Protein AF-A0A4P6Q7I0-F1 (afdb_monomer)

Nearest PDB structures (foldseek):
  3l2z-assembly1_A  TM=5.221E-01  e=1.110E+00  Mycobacterium tuberculosis H37Rv
  4xu2-assembly2_B  TM=5.206E-01  e=1.787E+00  Mycobacterium tuberculosis
  4xtw-assembly2_B  TM=5.205E-01  e=2.877E+00  Mycobacterium tuberculosis
  4xtz-assembly2_B  TM=5.193E-01  e=2.877E+00  Mycobacterium tuberculosis

Organism: NCBI:txid2498135

pLDDT: mean 70.8, std 18.88, range [28.11, 95.69]

Secondary structure (DSSP, 8-state):
-EEPPTT-EEEEPPPTT--S-EEEEEEEE-TTS-EEEEETTEEEEGGGSTTEEEEE-S--SS-EEEEEEE-TTEEEEETTEEEEEEEEEEEE-TT-S-EEEEEEE----S---S---------STT----EEEETTT-SSBPP-

Foldseek 3Di:
DAADDFQKWFWFQADPPGNDIDTADFGGADPVRFTWGQDPVGIDGSVVDHRGDDMDSHFPPFWDFDDKAAQVQKWKAFPQWIFRFGIWGFTDGRGDPDTDTDTHGDDDDDDDDDDDPPRPPPPPPDDTDIDMDGNVPTGRYDYD

Mean predicted aligned error: 14.24 Å

Radius of gyration: 19.21 Å; Cα contacts (8 Å, |Δi|>4): 290; chains: 1; bounding box: 36×33×52 Å

Structure (mmCIF, N/CA/C/O backbone):
data_AF-A0A4P6Q7I0-F1
#
_entry.id   AF-A0A4P6Q7I0-F1
#
loop_
_atom_site.group_PDB
_atom_site.id
_atom_site.type_symbol
_atom_site.label_atom_id
_atom_site.label_alt_id
_atom_site.label_comp_id
_atom_site.label_asym_id
_atom_site.label_entity_id
_atom_site.label_seq_id
_atom_site.pdbx_PDB_ins_code
_atom_site.Cartn_x
_atom_site.Cartn_y
_atom_site.Cartn_z
_atom_site.occupancy
_atom_site.B_iso_or_equiv
_atom_site.auth_seq_id
_atom_site.auth_comp_id
_atom_site.auth_asym_id
_atom_site.auth_atom_id
_atom_site.pdbx_PDB_model_num
ATOM 1 N N . MET A 1 1 ? 15.371 -12.450 -20.541 1.00 81.31 1 MET A N 1
ATOM 2 C CA . MET A 1 1 ? 14.528 -11.782 -19.531 1.00 81.31 1 MET A CA 1
ATOM 3 C C . MET A 1 1 ? 14.850 -12.368 -18.167 1.00 81.31 1 MET A C 1
ATOM 5 O O . MET A 1 1 ? 14.982 -13.583 -18.059 1.00 81.31 1 MET A O 1
ATOM 9 N N . ILE A 1 2 ? 14.966 -11.529 -17.139 1.00 87.31 2 ILE A N 1
ATOM 10 C CA . ILE A 1 2 ? 15.323 -11.914 -15.766 1.00 87.31 2 ILE A CA 1
ATOM 11 C C . ILE A 1 2 ? 14.151 -11.551 -14.850 1.00 87.31 2 ILE A C 1
ATOM 13 O O . ILE A 1 2 ? 13.638 -10.441 -14.930 1.00 87.31 2 ILE A O 1
ATOM 17 N N . LYS A 1 3 ? 13.694 -12.464 -13.988 1.00 83.44 3 LYS A N 1
ATOM 18 C CA . LYS A 1 3 ? 12.622 -12.157 -13.024 1.00 83.44 3 LYS A CA 1
ATOM 19 C C . LYS A 1 3 ? 13.088 -11.053 -12.067 1.00 83.44 3 LYS A C 1
ATOM 21 O O . LYS A 1 3 ? 14.209 -11.121 -11.571 1.00 83.44 3 LYS A O 1
ATOM 26 N N . ALA A 1 4 ? 12.244 -10.057 -11.810 1.00 79.25 4 ALA A N 1
ATOM 27 C CA . ALA A 1 4 ? 12.571 -9.001 -10.860 1.00 79.25 4 ALA A CA 1
ATOM 28 C C . ALA A 1 4 ? 12.340 -9.472 -9.418 1.00 79.25 4 ALA A C 1
ATOM 30 O O . ALA A 1 4 ? 11.394 -10.214 -9.135 1.00 79.25 4 ALA A O 1
ATOM 31 N N . GLU A 1 5 ? 13.211 -9.040 -8.510 1.00 73.31 5 GLU A N 1
ATOM 32 C CA .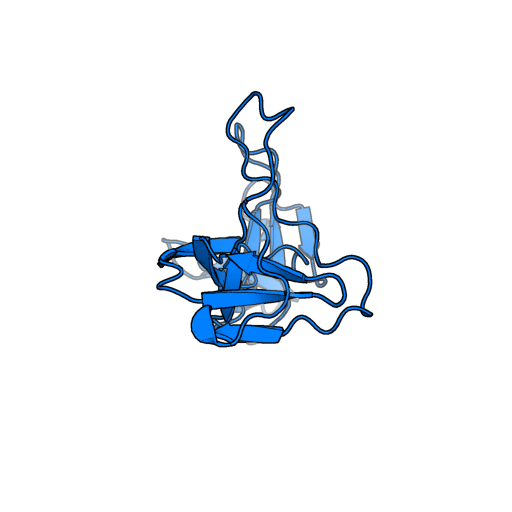 GLU A 1 5 ? 12.982 -9.195 -7.076 1.00 73.31 5 GLU A CA 1
ATOM 33 C C . GLU A 1 5 ? 11.871 -8.236 -6.618 1.00 73.31 5 GLU A C 1
ATOM 35 O O . GLU A 1 5 ? 11.790 -7.110 -7.131 1.00 73.31 5 GLU A O 1
ATOM 40 N N . PRO A 1 6 ? 11.017 -8.647 -5.661 1.00 69.19 6 PRO A N 1
ATOM 41 C CA . PRO A 1 6 ? 9.991 -7.770 -5.107 1.00 69.19 6 PRO A CA 1
ATOM 42 C C . PRO A 1 6 ? 10.580 -6.466 -4.545 1.00 69.19 6 PRO A C 1
ATOM 44 O O . PRO A 1 6 ? 11.712 -6.447 -4.071 1.00 69.19 6 PRO A O 1
ATOM 47 N N . GLY A 1 7 ? 9.793 -5.385 -4.570 1.00 66.56 7 GLY A N 1
ATOM 48 C CA . GLY A 1 7 ? 10.191 -4.077 -4.023 1.00 66.56 7 GLY A CA 1
ATOM 49 C C . GLY A 1 7 ? 10.669 -3.045 -5.050 1.00 66.56 7 GLY A C 1
ATOM 50 O O . GLY A 1 7 ? 10.984 -1.926 -4.667 1.00 66.56 7 GLY A O 1
ATOM 51 N N . HIS A 1 8 ? 10.680 -3.378 -6.344 1.00 79.25 8 HIS A N 1
ATOM 52 C CA . HIS A 1 8 ? 11.008 -2.432 -7.413 1.00 79.25 8 HIS A CA 1
ATOM 53 C C . HIS A 1 8 ? 9.754 -1.969 -8.162 1.00 79.25 8 HIS A C 1
ATOM 55 O O . HIS A 1 8 ? 8.958 -2.785 -8.640 1.00 79.25 8 HIS A O 1
ATOM 61 N N . PHE A 1 9 ? 9.616 -0.653 -8.329 1.00 84.00 9 PHE A N 1
ATOM 62 C CA . PHE A 1 9 ? 8.477 -0.025 -8.997 1.00 84.00 9 PHE A CA 1
ATOM 63 C C . PHE A 1 9 ? 8.918 0.823 -10.174 1.00 84.00 9 PHE A C 1
ATOM 65 O O . PHE A 1 9 ? 9.896 1.555 -10.094 1.00 84.00 9 PHE A O 1
ATOM 72 N N . ALA A 1 10 ? 8.162 0.772 -11.262 1.00 87.19 10 ALA A N 1
ATOM 73 C CA . ALA A 1 10 ? 8.209 1.795 -12.288 1.00 87.19 10 ALA A CA 1
ATOM 74 C C . ALA A 1 10 ? 7.261 2.923 -11.878 1.00 87.19 10 ALA A C 1
ATOM 76 O O . ALA A 1 10 ? 6.064 2.682 -11.695 1.00 87.19 10 ALA A O 1
ATOM 77 N N . ARG A 1 11 ? 7.795 4.136 -11.743 1.00 88.19 11 ARG A N 1
ATOM 78 C CA . ARG A 1 11 ? 7.017 5.332 -11.421 1.00 88.19 11 ARG A CA 1
ATOM 79 C C . ARG A 1 11 ? 6.543 6.019 -12.691 1.00 88.19 11 ARG A C 1
ATOM 81 O O . ARG A 1 11 ? 7.326 6.208 -13.624 1.00 88.19 11 ARG A O 1
ATOM 88 N N . PHE A 1 12 ? 5.281 6.431 -12.693 1.00 86.00 12 PHE A N 1
ATOM 89 C CA . PHE A 1 12 ? 4.666 7.185 -13.777 1.00 86.00 12 PHE A CA 1
ATOM 90 C C . PHE A 1 12 ? 4.140 8.536 -13.290 1.00 86.00 12 PHE A C 1
ATOM 92 O O . PHE A 1 12 ? 3.712 8.673 -12.138 1.00 86.00 12 PHE A O 1
ATOM 99 N N . GLU A 1 13 ? 4.162 9.523 -14.183 1.00 85.00 13 GLU A N 1
ATOM 100 C CA . GLU A 1 13 ? 3.615 10.855 -13.962 1.00 85.00 13 GLU A CA 1
ATOM 101 C C . GLU A 1 13 ? 2.150 10.780 -13.498 1.00 85.00 13 GLU A C 1
ATOM 103 O O . GLU A 1 13 ? 1.393 9.900 -13.934 1.00 85.00 13 GLU A O 1
ATOM 108 N N . PRO A 1 14 ? 1.718 11.699 -12.618 1.00 74.94 14 PRO A N 1
ATOM 109 C CA . PRO A 1 14 ? 0.329 11.773 -12.196 1.00 74.94 14 PRO A CA 1
ATOM 110 C C . PRO A 1 14 ? -0.575 12.018 -13.408 1.00 74.94 14 PRO A C 1
ATOM 112 O O . PRO A 1 14 ? -0.348 12.945 -14.184 1.00 74.94 14 PRO A O 1
ATOM 115 N N . THR A 1 15 ? -1.620 11.207 -13.570 1.00 67.44 15 THR A N 1
ATOM 116 C CA . THR A 1 15 ? -2.631 11.445 -14.609 1.00 67.44 15 THR A CA 1
ATOM 117 C C . THR A 1 15 ? -3.752 12.302 -14.018 1.00 67.44 15 THR A C 1
ATOM 119 O O . THR A 1 15 ? -4.406 11.854 -13.072 1.00 67.44 15 THR A O 1
ATOM 122 N N . PRO A 1 16 ? -4.024 13.513 -14.542 1.00 57.75 16 PRO A N 1
ATOM 123 C CA . PRO A 1 16 ? -5.137 14.334 -14.071 1.00 57.75 16 PRO A CA 1
ATOM 124 C C . PRO A 1 16 ? -6.465 13.555 -14.091 1.00 57.75 16 PRO A C 1
ATOM 126 O O . PRO A 1 16 ? -6.712 12.811 -15.042 1.00 57.75 16 PRO A O 1
ATOM 129 N N . PRO A 1 17 ? -7.340 13.711 -13.079 1.00 55.12 17 PRO A N 1
ATOM 130 C CA . PRO A 1 17 ? -7.280 14.660 -11.958 1.00 55.12 17 PRO A CA 1
ATOM 131 C C . PRO A 1 17 ? -6.452 14.173 -10.751 1.00 55.12 17 PRO A C 1
ATOM 133 O O . PRO A 1 17 ? -6.431 14.829 -9.712 1.00 55.12 17 PRO A O 1
ATOM 136 N N . VAL A 1 18 ? -5.805 13.012 -10.848 1.00 54.25 18 VAL A N 1
ATOM 137 C CA . VAL A 1 18 ? -5.115 12.370 -9.727 1.00 54.25 18 VAL A CA 1
ATOM 138 C C . VAL A 1 18 ? -3.737 13.014 -9.541 1.00 54.25 18 VAL A C 1
ATOM 140 O O . VAL A 1 18 ? -2.857 12.858 -10.378 1.00 54.25 18 VAL A O 1
ATOM 143 N N . ILE A 1 19 ? -3.527 13.719 -8.422 1.00 59.22 19 ILE A N 1
ATOM 144 C CA . ILE A 1 19 ? -2.242 14.355 -8.040 1.00 59.22 19 ILE A CA 1
ATOM 145 C C . ILE A 1 19 ? -1.307 13.344 -7.340 1.00 59.22 19 ILE A C 1
ATOM 147 O O . ILE A 1 19 ? -0.526 13.692 -6.458 1.00 59.22 19 ILE A O 1
ATOM 151 N N . LYS A 1 20 ? -1.418 12.053 -7.665 1.00 58.97 20 LYS A N 1
ATOM 152 C CA . LYS A 1 20 ? -0.549 11.005 -7.118 1.00 58.97 20 LYS A CA 1
ATOM 153 C C . LYS A 1 20 ? 0.191 10.324 -8.254 1.00 58.97 20 LYS A C 1
ATOM 155 O O . LYS A 1 20 ? -0.406 10.007 -9.283 1.00 58.97 20 LYS A O 1
ATOM 160 N N . TYR A 1 21 ? 1.487 10.110 -8.049 1.00 63.81 21 TYR A N 1
ATOM 161 C CA . TYR A 1 21 ? 2.274 9.243 -8.914 1.00 63.81 21 TYR A CA 1
ATOM 162 C C . TYR A 1 21 ? 1.635 7.860 -8.942 1.00 63.81 21 TYR A C 1
ATOM 164 O O . TYR A 1 21 ? 1.122 7.380 -7.931 1.00 63.81 21 TYR A O 1
ATOM 172 N N . THR A 1 22 ? 1.639 7.237 -10.114 1.00 77.12 22 THR A N 1
ATOM 173 C CA . THR A 1 22 ? 1.200 5.850 -10.236 1.00 77.12 22 THR A CA 1
ATOM 174 C C . THR A 1 22 ? 2.445 4.986 -10.255 1.00 77.12 22 THR A C 1
ATOM 176 O O . THR A 1 22 ? 3.221 5.060 -11.202 1.00 77.12 22 THR A O 1
ATOM 179 N N . ASP A 1 23 ? 2.638 4.168 -9.228 1.00 80.38 23 ASP A N 1
ATOM 180 C CA . ASP A 1 23 ? 3.727 3.197 -9.182 1.00 80.38 23 ASP A CA 1
ATOM 181 C C . ASP A 1 23 ? 3.182 1.835 -9.658 1.00 80.38 23 ASP A C 1
ATOM 183 O O . ASP A 1 23 ? 2.097 1.404 -9.267 1.00 80.38 23 ASP A O 1
ATOM 187 N N . SER A 1 24 ? 3.887 1.162 -10.572 1.00 80.81 24 SER A N 1
ATOM 188 C CA . SER A 1 24 ? 3.540 -0.195 -11.028 1.00 80.81 24 SER A CA 1
ATOM 189 C C . SER A 1 24 ? 4.690 -1.162 -10.745 1.00 80.81 24 SER A C 1
ATOM 191 O O . SER A 1 24 ? 5.837 -0.817 -11.035 1.00 80.81 24 SER A O 1
ATOM 193 N N . PRO A 1 25 ? 4.423 -2.368 -10.215 1.00 79.88 25 PRO A N 1
ATOM 194 C CA . PRO A 1 25 ? 5.474 -3.338 -9.932 1.00 79.88 25 PRO A CA 1
ATOM 195 C C . PRO A 1 25 ? 6.249 -3.737 -11.176 1.00 79.88 25 PRO A C 1
ATOM 197 O O . PRO A 1 25 ? 5.661 -4.066 -12.213 1.00 79.88 25 PRO A O 1
ATOM 200 N N . ILE A 1 26 ? 7.570 -3.766 -11.040 1.00 86.12 26 ILE A N 1
ATOM 201 C CA . ILE A 1 26 ? 8.451 -4.351 -12.041 1.00 86.12 26 ILE A CA 1
ATOM 202 C C . ILE A 1 26 ? 8.381 -5.866 -11.865 1.00 86.12 26 ILE A C 1
ATOM 204 O O . ILE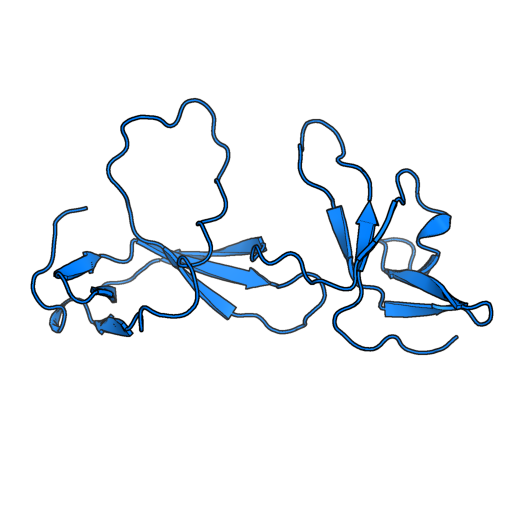 A 1 26 ? 8.760 -6.404 -10.831 1.00 86.12 26 ILE A O 1
ATOM 208 N N . ALA A 1 27 ? 7.862 -6.558 -12.876 1.00 82.19 27 ALA A N 1
ATOM 209 C CA . ALA A 1 27 ? 7.716 -8.013 -12.861 1.00 82.19 27 ALA A CA 1
ATOM 210 C C . ALA A 1 27 ? 8.976 -8.721 -13.383 1.00 82.19 27 ALA A C 1
ATOM 212 O O . ALA A 1 27 ? 9.286 -9.848 -12.986 1.00 82.19 27 ALA A O 1
ATOM 213 N N . ALA A 1 28 ? 9.708 -8.064 -14.284 1.00 91.69 28 ALA A N 1
ATOM 214 C CA . ALA A 1 28 ? 10.925 -8.590 -14.882 1.00 91.69 28 ALA A CA 1
ATOM 215 C C . ALA A 1 28 ? 11.842 -7.473 -15.391 1.00 91.69 28 ALA A C 1
ATOM 217 O O . ALA A 1 28 ? 11.426 -6.332 -15.577 1.00 91.69 28 ALA A O 1
ATOM 218 N N . TRP A 1 29 ? 13.079 -7.852 -15.676 1.00 94.06 29 TRP A N 1
ATOM 219 C CA . TRP A 1 29 ? 14.067 -7.080 -16.406 1.00 94.06 29 TRP A CA 1
ATOM 220 C C . TRP A 1 29 ? 14.232 -7.671 -17.806 1.00 94.06 29 TRP A C 1
ATOM 222 O O . TRP A 1 29 ? 14.350 -8.892 -17.983 1.00 94.06 29 TRP A O 1
ATOM 232 N N . ALA A 1 30 ? 14.235 -6.808 -18.813 1.00 94.31 30 ALA A N 1
ATOM 233 C CA . ALA A 1 30 ? 14.650 -7.178 -20.155 1.00 94.31 30 ALA A CA 1
ATOM 234 C C . ALA A 1 30 ? 16.151 -7.526 -20.170 1.00 94.31 30 ALA A C 1
ATOM 236 O O . ALA A 1 30 ? 16.891 -7.195 -19.244 1.00 94.31 30 ALA A O 1
ATOM 237 N N . ASP A 1 31 ? 16.611 -8.224 -21.211 1.00 92.88 31 ASP A N 1
ATOM 238 C CA . ASP A 1 31 ? 18.019 -8.651 -21.314 1.00 92.88 31 ASP A CA 1
ATOM 239 C C . ASP A 1 31 ? 19.005 -7.479 -21.436 1.00 92.88 31 ASP A C 1
ATOM 241 O O . ASP A 1 31 ? 20.190 -7.630 -21.160 1.00 92.88 31 ASP A O 1
ATOM 245 N N . ASP A 1 32 ? 18.504 -6.302 -21.802 1.00 94.06 32 ASP A N 1
ATOM 246 C CA . ASP A 1 32 ? 19.233 -5.036 -21.843 1.00 94.06 32 ASP A CA 1
ATOM 247 C C . ASP A 1 32 ? 19.139 -4.234 -20.529 1.00 94.06 32 ASP A C 1
ATOM 249 O O . ASP A 1 32 ? 19.589 -3.093 -20.464 1.00 94.06 32 ASP A O 1
ATOM 253 N N . GLY A 1 33 ? 18.564 -4.820 -19.474 1.00 91.81 33 GLY A N 1
ATOM 254 C CA . GLY A 1 33 ? 18.465 -4.212 -18.148 1.00 91.81 33 GLY A CA 1
ATOM 255 C C . GLY A 1 33 ? 17.290 -3.250 -17.968 1.00 91.81 33 GLY A C 1
ATOM 256 O O . GLY A 1 33 ? 17.181 -2.624 -16.916 1.00 91.81 33 GLY A O 1
ATOM 257 N N . HIS A 1 34 ? 16.388 -3.127 -18.945 1.00 95.50 34 HIS A N 1
ATOM 258 C CA . HIS A 1 34 ? 15.234 -2.239 -18.808 1.00 95.50 34 HIS A CA 1
ATOM 259 C C . HIS A 1 34 ? 14.082 -2.869 -18.005 1.00 95.50 34 HIS A C 1
ATOM 261 O O . HIS A 1 34 ? 13.800 -4.063 -18.158 1.00 95.50 34 HIS A O 1
ATOM 267 N N . PRO A 1 35 ? 13.377 -2.084 -17.168 1.00 94.94 35 PRO A N 1
ATOM 268 C CA . PRO A 1 35 ? 12.290 -2.595 -16.343 1.00 94.94 35 PRO A CA 1
ATOM 269 C C . PRO A 1 35 ? 11.051 -2.926 -17.173 1.00 94.94 35 PRO A C 1
ATOM 271 O O . PRO A 1 35 ? 10.660 -2.181 -18.076 1.00 94.94 35 PRO A O 1
ATOM 274 N N . MET A 1 36 ? 10.391 -4.029 -16.828 1.00 92.50 36 MET A N 1
ATOM 275 C CA . MET A 1 36 ? 9.160 -4.487 -17.462 1.00 92.50 36 MET A CA 1
ATOM 276 C C . MET A 1 36 ? 8.016 -4.591 -16.452 1.00 92.50 36 MET A C 1
ATOM 278 O O . MET A 1 36 ? 8.185 -5.124 -15.355 1.00 92.50 36 MET A O 1
ATOM 282 N N . VAL A 1 37 ? 6.834 -4.118 -16.844 1.00 89.38 37 VAL A N 1
ATOM 283 C CA . VAL A 1 37 ? 5.618 -4.082 -16.017 1.00 89.38 37 VAL A CA 1
ATOM 284 C C . VAL A 1 37 ? 4.470 -4.809 -16.707 1.00 89.38 37 VAL A C 1
ATOM 286 O O . VAL A 1 37 ? 4.416 -4.898 -17.936 1.00 89.38 37 VAL A O 1
ATOM 289 N N . VAL A 1 38 ? 3.533 -5.328 -15.918 1.00 83.69 38 VAL A N 1
ATOM 290 C CA . VAL A 1 38 ? 2.337 -6.004 -16.437 1.00 83.69 38 VAL A CA 1
ATOM 291 C C . VAL A 1 38 ? 1.256 -4.971 -16.761 1.00 83.69 38 VAL A C 1
ATOM 293 O O . VAL A 1 38 ? 0.901 -4.138 -15.928 1.00 83.69 38 VAL A O 1
ATOM 296 N N . ARG A 1 39 ? 0.710 -5.033 -17.976 1.00 84.06 39 ARG A N 1
ATOM 297 C CA . ARG A 1 39 ? -0.454 -4.264 -18.442 1.00 84.06 39 ARG A CA 1
ATOM 298 C C . ARG A 1 39 ? -1.508 -5.208 -19.021 1.00 84.06 39 ARG A C 1
ATOM 300 O O . ARG A 1 39 ? -1.281 -6.408 -19.145 1.00 84.06 39 ARG A O 1
ATOM 307 N N . ALA A 1 40 ? -2.659 -4.661 -19.416 1.00 77.00 40 ALA A N 1
ATOM 308 C CA . ALA A 1 40 ? -3.746 -5.440 -20.020 1.00 77.00 40 ALA A CA 1
ATOM 309 C C . ALA A 1 40 ? -3.315 -6.196 -21.294 1.00 77.00 40 ALA A C 1
ATOM 311 O O . ALA A 1 40 ? -3.844 -7.260 -21.592 1.00 77.00 40 ALA A O 1
ATOM 312 N N . THR A 1 41 ? -2.334 -5.664 -22.028 1.00 80.00 41 THR A N 1
ATOM 313 C CA . THR A 1 41 ? -1.763 -6.275 -23.238 1.00 80.00 41 THR A CA 1
ATOM 314 C C . THR A 1 41 ? -0.634 -7.271 -22.954 1.00 80.00 41 THR A C 1
ATOM 316 O O . THR A 1 41 ? -0.072 -7.833 -23.891 1.00 80.00 41 THR A O 1
ATOM 319 N N . GLY A 1 42 ? -0.298 -7.505 -21.682 1.00 84.94 42 GLY A N 1
ATOM 320 C CA . GLY A 1 42 ? 0.793 -8.375 -21.256 1.00 84.94 42 GLY A CA 1
ATOM 321 C C . GLY A 1 42 ? 1.979 -7.606 -20.678 1.00 84.94 42 GLY A C 1
ATOM 322 O O . GLY A 1 42 ? 1.837 -6.510 -20.134 1.00 84.94 42 GLY A O 1
ATOM 323 N N . LEU A 1 43 ? 3.157 -8.220 -20.754 1.00 88.75 43 LEU A N 1
ATOM 324 C CA . LEU A 1 43 ? 4.389 -7.664 -20.210 1.00 88.75 43 LEU A CA 1
ATOM 325 C C . LEU A 1 43 ? 5.003 -6.670 -21.203 1.00 88.75 43 LEU A C 1
ATOM 327 O O . LEU A 1 43 ? 5.315 -7.031 -22.336 1.00 88.75 43 LEU A O 1
ATOM 331 N N . VAL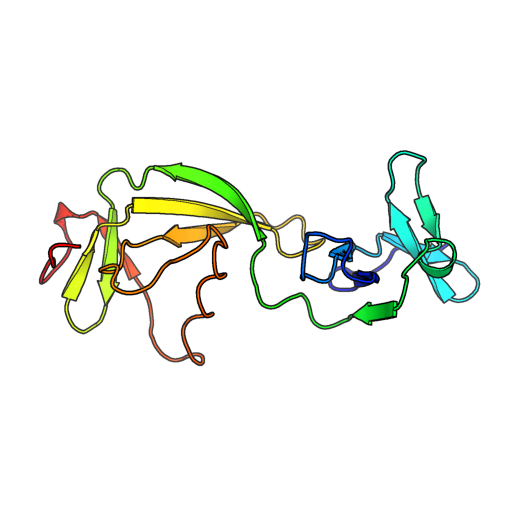 A 1 44 ? 5.194 -5.427 -20.771 1.00 94.06 44 VAL A N 1
ATOM 332 C CA . VAL A 1 44 ? 5.710 -4.334 -21.606 1.00 94.06 44 VAL A CA 1
ATOM 333 C C . VAL A 1 44 ? 6.849 -3.611 -20.899 1.00 94.06 44 VAL A C 1
ATOM 335 O O . VAL A 1 44 ? 6.923 -3.614 -19.669 1.00 94.06 44 VAL A O 1
ATOM 338 N N . ARG A 1 45 ? 7.747 -2.976 -21.659 1.00 95.69 45 ARG A N 1
ATOM 339 C CA . ARG A 1 45 ? 8.812 -2.156 -21.068 1.00 95.69 45 ARG A CA 1
ATOM 340 C C . ARG A 1 45 ? 8.222 -0.890 -20.455 1.00 95.69 45 ARG A C 1
ATOM 342 O O . ARG A 1 45 ? 7.407 -0.224 -21.093 1.00 95.69 45 ARG A O 1
ATOM 349 N N . ALA A 1 46 ? 8.642 -0.542 -19.245 1.00 93.12 46 ALA A N 1
ATOM 350 C CA . A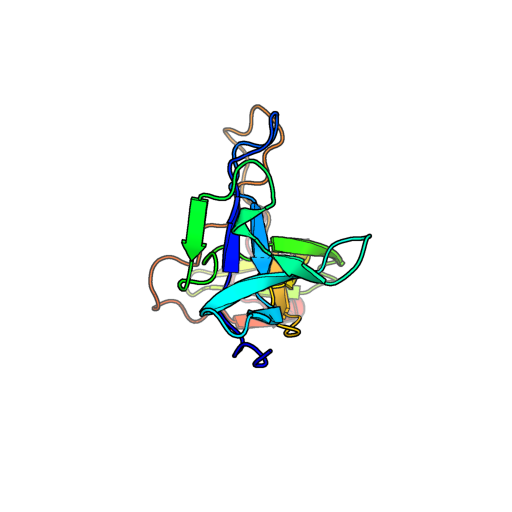LA A 1 46 ? 8.124 0.634 -18.553 1.00 93.12 46 ALA A CA 1
ATOM 351 C C . ALA A 1 46 ? 8.458 1.933 -19.298 1.00 93.12 46 ALA A C 1
ATOM 353 O O . ALA A 1 46 ? 7.600 2.799 -19.415 1.00 93.12 46 ALA A O 1
ATOM 354 N N . ASP A 1 47 ? 9.658 2.023 -19.877 1.00 94.88 47 ASP A N 1
ATOM 355 C CA . ASP A 1 47 ? 10.124 3.178 -20.658 1.00 94.88 47 ASP A CA 1
ATOM 356 C C . ASP A 1 47 ? 9.368 3.403 -21.975 1.00 94.88 47 ASP A C 1
ATOM 358 O O . ASP A 1 47 ? 9.440 4.485 -22.550 1.00 94.88 47 ASP A O 1
ATOM 362 N N . SER A 1 48 ? 8.608 2.410 -22.440 1.00 94.19 48 SER A N 1
ATOM 363 C CA . SER A 1 48 ? 7.726 2.555 -23.601 1.00 94.19 48 SER A CA 1
ATOM 364 C C . SER A 1 48 ? 6.358 3.156 -23.255 1.00 94.19 48 SER A C 1
ATOM 366 O O . SER A 1 48 ? 5.579 3.477 -24.152 1.00 94.19 48 SER A O 1
ATOM 368 N N . ILE A 1 49 ? 6.044 3.300 -21.964 1.00 91.00 49 ILE A N 1
ATOM 369 C CA . ILE A 1 49 ? 4.777 3.846 -21.480 1.00 91.00 49 ILE A CA 1
ATOM 370 C C . ILE A 1 49 ? 4.944 5.351 -21.249 1.00 91.00 49 ILE A C 1
ATOM 372 O O . ILE A 1 49 ? 5.890 5.798 -20.602 1.00 91.00 49 ILE A O 1
ATOM 376 N N . SER A 1 50 ? 3.992 6.137 -21.758 1.00 90.19 50 SER A N 1
ATOM 377 C CA . SER A 1 50 ? 3.965 7.588 -21.556 1.00 90.19 50 SER A CA 1
ATOM 378 C C . SER A 1 50 ? 3.959 7.951 -20.065 1.00 90.19 50 SER A C 1
ATOM 380 O O . SER A 1 50 ? 3.287 7.301 -19.264 1.00 90.19 50 SER A O 1
ATOM 382 N N . GLY A 1 51 ? 4.726 8.981 -19.706 1.00 87.88 51 GLY A N 1
ATOM 383 C CA . GLY A 1 51 ? 4.860 9.448 -18.329 1.00 87.88 51 GLY A CA 1
ATOM 384 C C . GLY A 1 51 ? 5.811 8.617 -17.467 1.00 87.88 51 GLY A C 1
ATOM 385 O O . GLY A 1 51 ? 5.831 8.818 -16.263 1.00 87.88 51 GLY A O 1
ATOM 386 N N . TYR A 1 52 ? 6.589 7.675 -18.010 1.00 91.88 52 TYR A N 1
ATOM 387 C CA . TYR A 1 52 ? 7.587 6.950 -17.215 1.00 91.88 52 TYR A CA 1
ATOM 388 C C . TYR A 1 52 ? 8.671 7.889 -16.664 1.00 91.88 52 TYR A C 1
ATOM 390 O O . TYR A 1 52 ? 9.343 8.588 -17.419 1.00 91.88 52 TYR A O 1
ATOM 398 N N . MET A 1 53 ? 8.864 7.868 -15.344 1.00 88.94 53 MET A N 1
ATOM 399 C CA . MET A 1 53 ? 9.785 8.760 -14.629 1.00 88.94 53 MET A CA 1
ATOM 400 C C . MET A 1 53 ? 11.034 8.055 -14.095 1.00 88.94 53 MET A C 1
ATOM 402 O O . MET A 1 53 ? 11.975 8.722 -13.671 1.00 88.94 53 MET A O 1
ATOM 406 N N . GLY A 1 54 ? 11.057 6.720 -14.090 1.00 90.75 54 GLY A N 1
ATOM 407 C CA . GLY A 1 54 ? 12.183 5.940 -13.584 1.00 90.75 54 GLY A CA 1
ATOM 408 C C . GLY A 1 54 ? 11.775 4.804 -12.653 1.00 90.75 54 GLY A C 1
ATOM 409 O O . GLY A 1 54 ? 10.593 4.488 -12.487 1.00 90.75 54 GLY A O 1
ATOM 410 N N . ILE A 1 55 ? 12.790 4.187 -12.051 1.00 89.00 55 ILE A N 1
ATOM 411 C CA . ILE A 1 55 ? 12.622 3.137 -11.049 1.00 89.00 55 ILE A CA 1
ATOM 412 C C . ILE A 1 55 ? 12.571 3.797 -9.676 1.00 89.00 55 ILE A C 1
ATOM 414 O O . ILE A 1 55 ? 13.440 4.595 -9.330 1.00 89.00 55 ILE A O 1
ATOM 418 N N . ASN A 1 56 ? 11.563 3.436 -8.901 1.00 82.56 56 ASN A N 1
ATOM 419 C CA . ASN A 1 56 ? 11.479 3.728 -7.491 1.00 82.56 56 ASN A CA 1
ATOM 420 C C . ASN A 1 56 ? 11.707 2.425 -6.713 1.00 82.56 56 ASN A C 1
ATOM 422 O O . ASN A 1 56 ? 10.921 1.484 -6.831 1.00 82.56 56 ASN A O 1
ATOM 426 N N . SER A 1 57 ? 12.807 2.368 -5.967 1.00 70.38 57 SER A N 1
ATOM 427 C CA . SER A 1 57 ? 13.153 1.226 -5.109 1.00 70.38 57 SER A CA 1
ATOM 428 C C . SER A 1 57 ? 12.685 1.413 -3.666 1.00 70.38 57 SER A C 1
ATOM 430 O O . SER A 1 57 ? 12.785 0.483 -2.871 1.00 70.38 57 SER A O 1
ATOM 432 N N . ASP A 1 58 ? 12.160 2.595 -3.332 1.00 65.38 58 ASP A N 1
ATOM 433 C CA . ASP A 1 58 ? 11.477 2.824 -2.068 1.00 65.38 58 ASP A CA 1
ATOM 434 C C . ASP A 1 58 ? 9.990 2.534 -2.299 1.00 65.38 58 ASP A C 1
ATOM 436 O O . ASP A 1 58 ? 9.338 3.314 -2.999 1.00 65.38 58 ASP A O 1
ATOM 440 N N . PRO A 1 59 ? 9.415 1.428 -1.785 1.00 53.75 59 PRO A N 1
ATOM 441 C CA . PRO A 1 59 ? 7.972 1.220 -1.887 1.00 53.75 59 PRO A CA 1
ATOM 442 C C . PRO A 1 59 ? 7.279 2.478 -1.365 1.00 53.75 59 PRO A C 1
ATOM 444 O O . PRO A 1 59 ? 7.720 3.013 -0.346 1.00 53.75 59 PRO A O 1
ATOM 447 N N . ASP A 1 60 ? 6.248 2.976 -2.067 1.00 55.50 60 ASP A N 1
ATOM 448 C CA . ASP A 1 60 ? 5.459 4.100 -1.551 1.00 55.50 60 ASP A CA 1
ATOM 449 C C . ASP A 1 60 ? 5.132 3.768 -0.087 1.00 55.50 60 ASP A C 1
ATOM 451 O O . ASP A 1 60 ? 4.497 2.735 0.170 1.00 55.50 60 ASP A O 1
ATOM 455 N N . PRO A 1 61 ? 5.630 4.559 0.886 1.00 51.25 61 PRO A N 1
ATOM 456 C CA . PRO A 1 61 ? 5.421 4.252 2.295 1.00 51.25 61 PRO A CA 1
ATOM 457 C C . PRO A 1 61 ? 3.929 4.256 2.630 1.00 51.25 61 PRO A C 1
ATOM 459 O O . PRO A 1 61 ? 3.528 3.758 3.683 1.00 51.25 61 PRO A O 1
ATOM 462 N N . ASN A 1 62 ? 3.106 4.813 1.738 1.00 56.50 62 ASN A N 1
ATOM 463 C CA . ASN A 1 62 ? 1.680 4.896 1.904 1.00 56.50 62 ASN A CA 1
ATOM 464 C C . ASN A 1 62 ? 0.995 3.625 1.378 1.00 56.50 62 ASN A C 1
ATOM 466 O O . ASN A 1 62 ? 0.950 3.393 0.165 1.00 56.50 62 ASN A O 1
ATOM 470 N N . PRO A 1 63 ? 0.399 2.810 2.265 1.00 63.00 63 PRO A N 1
ATOM 471 C CA . PRO A 1 63 ? -0.459 1.712 1.842 1.00 63.00 63 PRO A CA 1
ATOM 472 C C . PRO A 1 63 ? -1.582 2.223 0.932 1.00 63.00 63 PRO A C 1
ATOM 474 O O . PRO A 1 63 ? -2.229 3.224 1.246 1.00 63.00 63 PRO A O 1
ATOM 477 N N . THR A 1 64 ? -1.852 1.521 -0.173 1.00 64.19 64 THR A N 1
ATOM 478 C CA . THR A 1 64 ? -3.021 1.827 -1.010 1.00 64.19 64 THR A CA 1
ATOM 479 C C . THR A 1 64 ? -4.187 0.934 -0.584 1.00 64.19 64 THR A C 1
ATOM 481 O O . THR A 1 64 ? -4.107 -0.284 -0.778 1.00 64.19 64 THR A O 1
ATOM 484 N N . PRO A 1 65 ? -5.261 1.497 0.002 1.00 67.12 65 PRO A N 1
ATOM 485 C CA . PRO A 1 65 ? -6.432 0.721 0.378 1.00 67.12 65 PRO A CA 1
ATOM 486 C C . PRO A 1 65 ? -7.228 0.316 -0.868 1.00 67.12 65 PRO A C 1
ATOM 488 O O . PRO A 1 65 ? -7.482 1.146 -1.741 1.00 67.12 65 PRO A O 1
ATOM 491 N N . TYR A 1 66 ? -7.650 -0.946 -0.941 1.00 72.38 66 TYR A N 1
ATOM 492 C CA . TYR A 1 66 ? -8.469 -1.472 -2.043 1.00 72.38 66 TYR A CA 1
ATOM 493 C C . TYR A 1 66 ? -9.807 -2.063 -1.580 1.00 72.38 66 TYR A C 1
ATOM 495 O O . TYR A 1 66 ? -10.717 -2.230 -2.391 1.00 72.38 66 TYR A O 1
ATOM 503 N N . ALA A 1 67 ? -9.951 -2.373 -0.291 1.00 71.06 67 ALA A N 1
ATOM 504 C CA . ALA A 1 67 ? -11.212 -2.799 0.303 1.00 71.06 67 ALA A CA 1
ATOM 505 C C . ALA A 1 67 ? -11.309 -2.3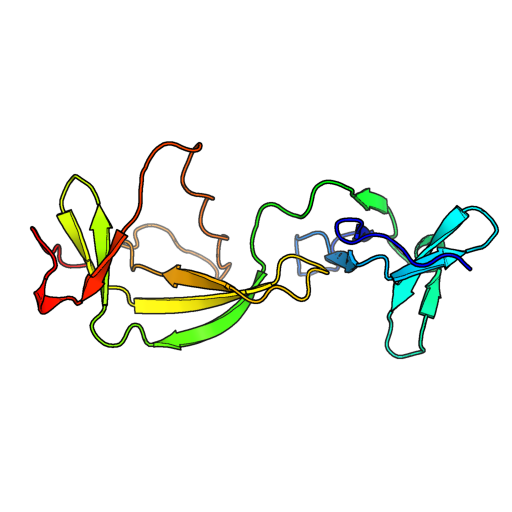30 1.757 1.00 71.06 67 ALA A C 1
ATOM 507 O O . ALA A 1 67 ? -10.295 -2.080 2.407 1.00 71.06 67 ALA A O 1
ATOM 508 N N . PHE A 1 68 ? -12.537 -2.239 2.266 1.00 78.25 68 PHE A N 1
ATOM 509 C CA . PHE A 1 68 ? -12.812 -1.915 3.661 1.00 78.25 68 PHE A CA 1
ATOM 510 C C . PHE A 1 68 ? -13.681 -3.003 4.282 1.00 78.25 68 PHE A C 1
ATOM 512 O O . PHE A 1 68 ? -14.684 -3.405 3.691 1.00 78.25 68 PHE A O 1
ATOM 519 N N . LEU A 1 69 ? -13.297 -3.467 5.468 1.00 75.94 69 LEU A N 1
ATOM 520 C CA . LEU A 1 69 ? -14.117 -4.337 6.311 1.00 75.94 69 LEU A CA 1
ATOM 521 C C . LEU A 1 69 ? -14.641 -3.522 7.499 1.00 75.94 69 LEU A C 1
ATOM 523 O O . LEU A 1 69 ? -13.929 -2.633 7.966 1.00 75.94 69 LEU A O 1
ATOM 527 N N . PRO A 1 70 ? -15.860 -3.778 7.993 1.00 80.19 70 PRO A N 1
ATOM 528 C CA . PRO A 1 70 ? -16.383 -3.070 9.155 1.00 80.19 70 PRO A CA 1
ATOM 529 C C . PRO A 1 70 ? -15.544 -3.356 10.407 1.00 80.19 70 PRO A C 1
ATOM 531 O O . PRO A 1 70 ? -14.915 -4.407 10.533 1.00 80.19 70 PRO A O 1
ATOM 534 N N . GLY A 1 71 ? -15.510 -2.393 11.329 1.00 76.94 71 GLY A N 1
ATOM 535 C CA . GLY A 1 71 ? -14.724 -2.515 12.552 1.00 76.94 71 GLY A CA 1
ATOM 536 C C . GLY A 1 71 ? -15.288 -3.460 13.611 1.00 76.94 71 GLY A C 1
ATOM 537 O O . GLY A 1 71 ? -14.551 -3.823 14.517 1.00 76.94 71 GLY A O 1
ATOM 538 N N . ASP A 1 72 ? -16.560 -3.856 13.505 1.00 86.25 72 ASP A N 1
ATOM 539 C CA . ASP A 1 72 ? -17.214 -4.957 14.236 1.00 86.25 72 ASP A CA 1
ATOM 540 C C . ASP A 1 72 ? -16.870 -5.090 15.732 1.00 86.25 72 ASP A C 1
ATOM 542 O O . ASP A 1 72 ? -16.614 -6.179 16.244 1.00 86.25 72 ASP A O 1
ATOM 546 N N . GLY A 1 73 ? -16.889 -3.973 16.465 1.00 83.38 73 GLY A N 1
ATOM 547 C CA . GLY A 1 73 ? -16.688 -3.986 17.917 1.00 83.38 73 GLY A CA 1
ATOM 548 C C . GLY A 1 73 ? -15.230 -4.146 18.347 1.00 83.38 73 GLY A C 1
ATOM 549 O O . GLY A 1 73 ? -14.969 -4.591 19.463 1.00 83.38 73 GLY A O 1
ATOM 550 N N . TRP A 1 74 ? -14.282 -3.773 17.493 1.00 86.44 74 TRP A N 1
ATOM 551 C CA . TRP A 1 74 ? -12.875 -3.617 17.850 1.00 86.44 74 TRP A CA 1
ATOM 552 C C . TRP A 1 74 ? -12.552 -2.164 18.216 1.00 86.44 74 TRP A C 1
ATOM 554 O O . TRP A 1 74 ? -13.246 -1.225 17.821 1.00 86.44 74 TRP A O 1
ATOM 564 N N . ALA A 1 75 ? -11.483 -1.973 18.982 1.00 80.69 75 ALA A N 1
ATOM 565 C CA . ALA A 1 75 ? -10.950 -0.665 19.333 1.00 80.69 75 ALA A CA 1
ATOM 566 C C . ALA A 1 75 ? -9.425 -0.655 19.212 1.00 80.69 75 ALA A C 1
ATOM 568 O O . ALA A 1 75 ? -8.756 -1.677 19.389 1.00 80.69 75 ALA A O 1
ATOM 569 N N . VAL A 1 76 ? -8.879 0.522 18.928 1.00 79.31 76 VAL A N 1
ATOM 570 C CA . VAL A 1 76 ? -7.440 0.763 18.950 1.00 79.31 76 VAL A CA 1
ATOM 571 C C . VAL A 1 76 ? -7.065 1.295 20.328 1.00 79.31 76 VAL A C 1
ATOM 573 O O . VAL A 1 76 ? -7.596 2.322 20.750 1.00 79.31 76 VAL A O 1
ATOM 576 N N . GLN A 1 77 ? -6.187 0.583 21.034 1.00 83.38 77 GLN A N 1
ATOM 577 C CA . GLN A 1 77 ? -5.667 0.978 22.339 1.00 83.38 77 GLN A CA 1
ATOM 578 C C . GLN A 1 77 ? -4.378 1.782 22.159 1.00 83.38 77 GLN A C 1
ATOM 580 O O . GLN A 1 77 ? -3.380 1.268 21.646 1.00 83.38 77 GLN A O 1
ATOM 585 N N . TYR A 1 78 ? -4.424 3.022 22.635 1.00 80.62 78 TYR A N 1
ATOM 586 C CA . TYR A 1 78 ? -3.284 3.911 22.820 1.00 80.62 78 TYR A CA 1
ATOM 587 C C . TYR A 1 78 ? -2.949 4.009 24.313 1.00 80.62 78 TYR A C 1
ATOM 589 O O . TYR A 1 78 ? -3.723 3.556 25.169 1.00 80.62 78 TYR A O 1
ATOM 597 N N . ASP A 1 79 ? -1.819 4.633 24.637 1.00 78.50 79 ASP A N 1
ATOM 598 C CA . ASP A 1 79 ? -1.392 4.843 26.025 1.00 78.50 79 ASP A CA 1
ATOM 599 C C . ASP A 1 79 ? -2.365 5.736 26.811 1.00 78.50 79 ASP A C 1
ATOM 601 O O . ASP A 1 79 ? -2.518 5.593 28.026 1.00 78.50 79 ASP A O 1
ATOM 605 N N . ASP A 1 80 ? -3.054 6.647 26.122 1.00 79.25 80 ASP A N 1
ATOM 606 C CA . ASP A 1 80 ? -3.924 7.654 26.723 1.00 79.25 80 ASP A CA 1
ATOM 607 C C . ASP A 1 80 ? -5.420 7.279 26.706 1.00 79.25 80 ASP A C 1
ATOM 609 O O . ASP A 1 80 ? -6.256 7.993 27.274 1.00 79.25 80 ASP A O 1
ATOM 613 N N . GLY A 1 81 ? -5.778 6.159 26.084 1.00 78.56 81 GLY A N 1
ATOM 614 C CA . GLY A 1 81 ? -7.153 5.690 25.972 1.00 78.56 81 GLY A CA 1
ATOM 615 C C . GLY A 1 81 ? -7.378 4.855 24.722 1.00 78.56 81 GLY A C 1
ATOM 616 O O . GLY A 1 81 ? -6.464 4.592 23.944 1.00 78.56 81 GLY A O 1
ATOM 617 N N . ALA A 1 82 ? -8.616 4.420 24.532 1.00 81.75 82 ALA A N 1
ATOM 618 C CA . ALA A 1 82 ? -8.993 3.630 23.372 1.00 81.75 82 ALA A CA 1
ATOM 619 C C . ALA A 1 82 ? -9.966 4.390 22.474 1.00 81.75 82 ALA A C 1
ATOM 621 O O . ALA A 1 82 ? -10.807 5.146 22.963 1.00 81.75 82 ALA A O 1
ATOM 622 N N . VAL A 1 83 ? -9.883 4.149 21.168 1.00 82.19 83 VAL A N 1
ATOM 623 C CA . VAL A 1 83 ? -10.794 4.728 20.171 1.00 82.19 83 VAL A CA 1
ATOM 624 C C . VAL A 1 83 ? -11.494 3.600 19.408 1.00 82.19 83 VAL A C 1
ATOM 626 O O . VAL A 1 83 ? -10.816 2.659 18.978 1.00 82.19 83 VAL A O 1
ATOM 629 N N . PRO A 1 84 ? -12.829 3.655 19.227 1.00 80.81 84 PRO A N 1
ATOM 630 C CA . PRO A 1 84 ? -13.546 2.674 18.422 1.00 80.81 84 PRO A CA 1
ATOM 631 C C . PRO A 1 84 ? -12.993 2.593 16.996 1.00 80.81 84 PRO A C 1
ATOM 633 O O . PRO A 1 84 ? -12.802 3.608 16.322 1.00 80.81 84 PRO A O 1
ATOM 636 N N . LEU A 1 85 ? -12.765 1.369 16.527 1.00 80.56 85 LEU A N 1
ATOM 637 C CA . LEU A 1 85 ? -12.355 1.108 15.156 1.00 80.56 85 LEU A CA 1
ATOM 638 C C . LEU A 1 85 ? -13.596 1.155 14.260 1.00 80.56 85 LEU A C 1
ATOM 640 O O . LEU A 1 85 ? -14.595 0.485 14.515 1.00 80.56 85 LEU A O 1
ATOM 644 N N . VAL A 1 86 ? -13.539 1.967 13.210 1.00 80.75 86 VAL A N 1
ATOM 645 C CA . VAL A 1 86 ? -14.655 2.166 12.275 1.00 80.75 86 VAL A CA 1
ATOM 646 C C . VAL A 1 86 ? -14.577 1.161 11.130 1.00 80.75 86 VAL A C 1
ATOM 648 O O . VAL A 1 86 ? -15.594 0.604 10.719 1.00 80.75 86 VAL A O 1
ATOM 651 N N . ALA A 1 87 ? -13.366 0.898 10.635 1.00 78.31 87 ALA A N 1
ATOM 652 C CA . ALA A 1 87 ? -13.122 -0.054 9.560 1.00 78.31 87 ALA A CA 1
ATOM 653 C C . ALA A 1 87 ? -11.693 -0.612 9.589 1.00 78.31 87 ALA A C 1
ATOM 655 O O . ALA A 1 87 ? -10.785 -0.023 10.169 1.00 78.31 87 ALA A O 1
ATOM 656 N N . TRP A 1 88 ? -11.485 -1.719 8.890 1.00 77.25 88 TRP A N 1
ATOM 657 C CA . TRP A 1 88 ? -10.176 -2.213 8.488 1.00 77.25 88 TRP A CA 1
ATOM 658 C C . TRP A 1 88 ? -9.956 -1.879 7.021 1.00 77.25 88 TRP A C 1
ATOM 660 O O . TRP A 1 88 ? -10.738 -2.302 6.170 1.00 77.25 88 TRP A O 1
ATOM 670 N N . ALA A 1 89 ? -8.899 -1.140 6.712 1.00 77.31 89 ALA A N 1
ATOM 671 C CA . ALA A 1 89 ? -8.475 -0.922 5.340 1.00 77.31 89 ALA A CA 1
ATOM 672 C C . ALA A 1 89 ? -7.596 -2.091 4.895 1.00 77.31 89 ALA A C 1
ATOM 674 O O . ALA A 1 89 ? -6.504 -2.289 5.427 1.00 77.31 89 ALA A O 1
ATOM 675 N N . MET A 1 90 ? -8.071 -2.863 3.923 1.00 78.44 90 MET A N 1
ATOM 676 C CA . MET A 1 90 ? -7.260 -3.863 3.243 1.00 78.44 90 MET A CA 1
ATOM 677 C C . MET A 1 90 ? -6.356 -3.140 2.261 1.00 78.44 90 MET A C 1
ATOM 679 O O . MET A 1 90 ? -6.831 -2.457 1.348 1.00 78.44 90 MET A O 1
ATOM 683 N N . CYS A 1 91 ? -5.060 -3.285 2.472 1.00 71.38 91 CYS A N 1
ATOM 684 C CA . CYS A 1 91 ? -4.041 -2.551 1.759 1.00 71.38 91 CYS A CA 1
ATOM 685 C C . CYS A 1 91 ? -3.113 -3.511 1.028 1.00 71.38 91 CYS A C 1
ATOM 687 O O . CYS A 1 91 ? -2.808 -4.608 1.501 1.00 71.38 91 CYS A O 1
ATOM 689 N N . THR A 1 92 ? -2.632 -3.048 -0.117 1.00 65.88 92 THR A N 1
ATOM 690 C CA . THR A 1 92 ? -1.454 -3.603 -0.776 1.00 65.88 92 THR A CA 1
ATOM 691 C C . THR A 1 92 ? -0.359 -2.553 -0.731 1.00 65.88 92 THR A C 1
ATOM 693 O O . THR A 1 92 ? -0.615 -1.374 -1.001 1.00 65.88 92 THR A O 1
ATOM 696 N N . TYR A 1 93 ? 0.870 -2.969 -0.447 1.00 59.50 93 TYR A N 1
ATOM 697 C CA . TYR A 1 93 ? 2.013 -2.217 -0.951 1.00 59.50 93 TYR A CA 1
ATOM 698 C C . TYR A 1 93 ? 2.064 -2.473 -2.446 1.00 59.50 93 TYR A C 1
ATOM 700 O O . TYR A 1 93 ? 1.805 -3.606 -2.863 1.00 59.50 93 TYR A O 1
ATOM 708 N N . GLY A 1 94 ? 2.357 -1.442 -3.246 1.00 49.34 94 GLY A N 1
ATOM 709 C CA . GLY A 1 94 ? 2.559 -1.633 -4.680 1.00 49.34 94 GLY A CA 1
ATOM 710 C C . GLY A 1 94 ? 3.387 -2.902 -4.880 1.00 49.34 94 GLY A C 1
ATOM 711 O O . GLY A 1 94 ? 4.398 -3.075 -4.218 1.00 49.34 94 GLY A O 1
ATOM 712 N N . GLY A 1 95 ? 2.911 -3.870 -5.659 1.00 48.56 95 GLY A N 1
ATOM 713 C CA . GLY A 1 95 ? 3.705 -5.042 -6.049 1.00 48.56 95 GLY A CA 1
ATOM 714 C C . GLY A 1 95 ? 4.073 -6.116 -5.040 1.00 48.56 95 GLY A C 1
ATOM 715 O O . GLY A 1 95 ? 4.720 -7.074 -5.456 1.00 48.56 95 GLY A O 1
ATOM 716 N N . LEU A 1 96 ? 3.723 -5.999 -3.764 1.00 50.12 96 LEU A N 1
ATOM 717 C CA . LEU A 1 96 ? 3.863 -7.128 -2.853 1.00 50.12 96 LEU A CA 1
ATOM 718 C C . LEU A 1 96 ? 2.530 -7.873 -2.844 1.00 50.12 96 LEU A C 1
ATOM 720 O O . LEU A 1 96 ? 1.507 -7.288 -2.501 1.00 50.12 96 LEU A O 1
ATOM 724 N N . ASP A 1 97 ? 2.546 -9.180 -3.122 1.00 52.94 97 ASP A N 1
ATOM 725 C CA . ASP A 1 97 ? 1.404 -10.090 -2.886 1.00 52.94 97 ASP A CA 1
ATOM 726 C C . ASP A 1 97 ? 1.031 -10.191 -1.383 1.00 52.94 97 ASP A C 1
ATOM 728 O O . ASP A 1 97 ? 0.247 -11.041 -0.961 1.00 52.94 97 ASP A O 1
ATOM 732 N N . ALA A 1 98 ? 1.600 -9.3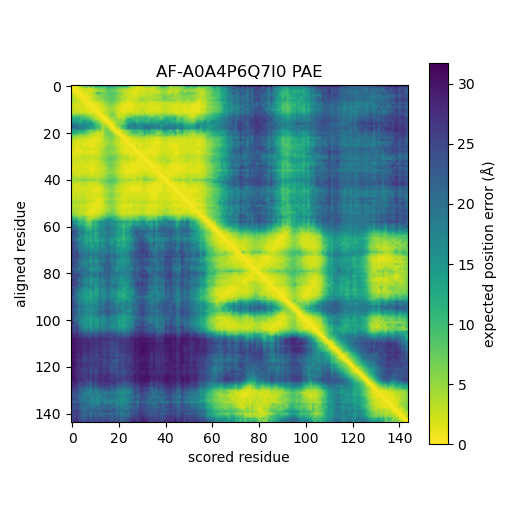24 -0.542 1.00 5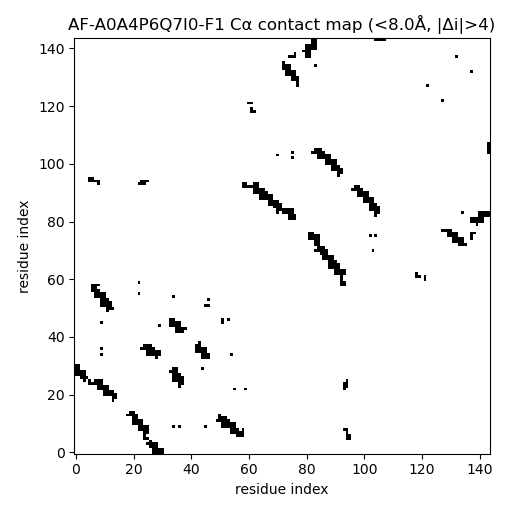3.25 98 ALA A N 1
ATOM 733 C CA . ALA A 1 98 ? 1.260 -9.161 0.852 1.00 53.25 98 ALA A CA 1
ATOM 734 C C . ALA A 1 98 ? 0.036 -8.244 0.975 1.00 53.25 98 ALA A C 1
ATOM 736 O O . ALA A 1 98 ? 0.117 -7.021 0.855 1.00 53.25 98 ALA A O 1
ATOM 737 N N . THR A 1 99 ? -1.104 -8.869 1.249 1.00 66.88 99 THR A N 1
ATOM 738 C CA . THR A 1 99 ? -2.293 -8.187 1.757 1.00 66.88 99 THR A CA 1
ATOM 739 C C . THR A 1 99 ? -2.158 -8.000 3.265 1.00 66.88 99 THR A C 1
ATOM 741 O O . THR A 1 99 ? -1.835 -8.949 3.979 1.00 66.88 99 THR A O 1
ATOM 744 N N . PHE A 1 100 ? -2.456 -6.805 3.766 1.00 68.19 100 PHE A N 1
ATOM 745 C CA . PHE A 1 100 ? -2.526 -6.526 5.201 1.00 68.19 100 PHE A CA 1
ATOM 746 C C . PHE A 1 100 ? -3.700 -5.605 5.512 1.00 68.19 100 PHE A C 1
ATOM 748 O O . PHE A 1 100 ? -4.225 -4.926 4.632 1.00 68.19 100 PHE A O 1
ATOM 755 N N . ALA A 1 101 ? -4.117 -5.601 6.774 1.00 72.88 101 ALA A N 1
ATOM 756 C CA . ALA A 1 101 ? -5.194 -4.758 7.265 1.00 72.88 101 ALA A CA 1
ATOM 757 C C . ALA A 1 101 ? -4.619 -3.625 8.122 1.00 72.88 101 ALA A C 1
ATOM 759 O O . ALA A 1 101 ? -3.822 -3.871 9.027 1.00 72.88 101 ALA A O 1
ATOM 760 N N . VAL A 1 102 ? -5.035 -2.390 7.849 1.00 76.69 102 VAL A N 1
ATOM 761 C CA . VAL A 1 102 ? -4.707 -1.206 8.652 1.00 76.69 102 VAL A CA 1
ATOM 762 C C . VAL A 1 102 ? -5.962 -0.777 9.421 1.00 76.69 102 VAL A C 1
ATOM 764 O O . VAL A 1 102 ? -7.020 -0.638 8.800 1.00 76.69 102 VAL A O 1
ATOM 767 N N . PRO A 1 103 ? -5.893 -0.577 10.751 1.00 75.31 103 PRO A N 1
ATOM 768 C CA . PRO A 1 103 ? -7.041 -0.120 11.526 1.00 75.31 103 PRO A CA 1
ATOM 769 C C . PRO A 1 103 ? -7.388 1.338 11.189 1.00 75.31 103 PRO A C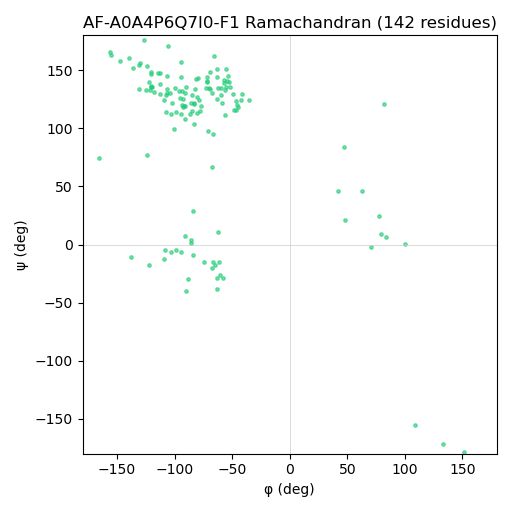 1
ATOM 771 O O . PRO A 1 103 ? -6.514 2.203 11.165 1.00 75.31 103 PRO A O 1
ATOM 774 N N . MET A 1 104 ? -8.672 1.619 10.964 1.00 75.44 104 MET A N 1
ATOM 775 C CA . MET A 1 104 ? -9.202 2.961 10.709 1.00 75.44 104 MET A CA 1
ATOM 776 C C . MET A 1 104 ? -10.018 3.430 11.916 1.00 75.44 104 MET A C 1
ATOM 778 O O . MET A 1 104 ? -10.992 2.781 12.301 1.00 75.44 104 MET A O 1
ATOM 782 N N . VAL A 1 105 ? -9.663 4.584 12.476 1.00 78.31 105 VAL A N 1
ATOM 783 C CA . VAL A 1 105 ? -10.411 5.258 13.549 1.00 78.31 105 VAL A CA 1
ATOM 784 C C . VAL A 1 105 ? -11.012 6.561 13.022 1.00 78.31 105 VAL A C 1
ATOM 786 O O . VAL A 1 105 ? -10.429 7.201 12.144 1.00 78.31 105 VAL A O 1
ATOM 789 N N . ALA A 1 106 ? -12.181 6.956 13.528 1.00 66.38 106 ALA A N 1
ATOM 790 C CA . ALA A 1 106 ? -12.723 8.288 13.262 1.00 66.38 106 ALA A CA 1
ATOM 791 C C . ALA A 1 106 ? -11.876 9.350 13.983 1.00 66.38 106 ALA A C 1
ATOM 793 O O . ALA A 1 106 ? -11.322 9.090 15.050 1.00 66.38 106 ALA A O 1
ATOM 794 N N . LYS A 1 107 ? -11.775 10.546 13.402 1.00 59.28 107 LYS A N 1
ATOM 795 C CA . LYS A 1 107 ? -11.194 11.721 14.056 1.00 59.28 107 LYS A CA 1
ATOM 796 C C . LYS A 1 107 ? -12.154 12.892 13.868 1.00 59.28 107 LYS A C 1
ATOM 798 O O . LYS A 1 107 ? -12.612 13.087 12.743 1.00 59.28 107 LYS A O 1
ATOM 803 N N . GLU A 1 108 ? -12.434 13.648 14.933 1.00 41.94 108 GLU A N 1
ATOM 804 C CA . GLU A 1 108 ? -13.276 14.850 14.869 1.00 41.94 108 GLU A CA 1
ATOM 805 C C . GLU A 1 108 ? -12.847 15.789 13.723 1.00 41.94 108 GLU A C 1
ATOM 807 O O . GLU A 1 108 ? -11.673 16.127 13.533 1.00 41.94 108 GLU A O 1
ATOM 812 N N . GLU A 1 109 ? -13.842 16.173 12.929 1.00 42.97 109 GLU A N 1
ATOM 813 C CA . GLU A 1 109 ? -13.738 16.763 11.602 1.00 42.97 109 GLU A CA 1
ATOM 814 C C . GLU A 1 109 ? -13.921 18.291 11.692 1.00 42.97 109 GLU A C 1
ATOM 816 O O . GLU A 1 109 ? -15.042 18.780 11.775 1.00 42.97 109 GLU A O 1
ATOM 821 N N . ALA A 1 110 ? -12.838 19.077 11.682 1.00 28.16 110 ALA A N 1
ATOM 822 C CA . ALA A 1 110 ? -12.939 20.545 11.578 1.00 28.16 110 ALA A CA 1
ATOM 823 C C . ALA A 1 110 ? -12.493 21.113 10.217 1.00 28.16 110 ALA A C 1
ATOM 825 O O . ALA A 1 110 ? -12.625 22.313 9.979 1.00 28.16 110 ALA A O 1
ATOM 826 N N . SER A 1 111 ? -11.976 20.293 9.296 1.00 31.59 111 SER A N 1
ATOM 827 C CA . SER A 1 111 ? -11.463 20.801 8.016 1.00 31.59 111 SER A CA 1
ATOM 828 C C . SER A 1 111 ? -11.246 19.705 6.966 1.00 31.59 111 SER A C 1
ATOM 830 O O . SER A 1 111 ? -10.115 19.370 6.631 1.00 31.59 111 SER A O 1
ATOM 832 N N . TYR A 1 112 ? -12.331 19.192 6.379 1.00 33.88 112 TYR A N 1
ATOM 833 C CA . TYR A 1 112 ? -12.265 18.404 5.139 1.00 33.88 112 TYR A CA 1
ATOM 834 C C . TYR A 1 112 ? -13.153 19.007 4.036 1.00 33.88 112 TYR A C 1
ATOM 836 O O . TYR A 1 112 ? -14.241 18.507 3.754 1.00 33.88 112 TYR A O 1
ATOM 844 N N . PRO A 1 113 ? -12.727 20.095 3.365 1.00 29.66 113 PRO A N 1
ATOM 845 C CA . PRO A 1 113 ? -13.321 20.482 2.100 1.00 29.66 113 PRO A CA 1
ATOM 846 C C . PRO A 1 113 ? -12.658 19.655 0.990 1.00 29.66 113 PRO A C 1
ATOM 848 O O . PRO A 1 113 ? -11.453 19.752 0.778 1.00 29.66 113 PRO A O 1
ATOM 851 N N . SER A 1 114 ? -13.463 18.892 0.252 1.00 30.48 114 SER A N 1
ATOM 852 C CA . SER A 1 114 ? -13.103 18.025 -0.886 1.00 30.48 114 SER A CA 1
ATOM 853 C C . SER A 1 114 ? -12.560 16.638 -0.513 1.00 30.48 114 SER A C 1
ATOM 855 O O . SER A 1 114 ? -11.571 16.491 0.195 1.00 30.48 114 SER A O 1
ATOM 857 N N . GLY A 1 115 ? -13.260 15.605 -0.993 1.00 28.11 115 GLY A N 1
ATOM 858 C CA . GLY A 1 115 ? -13.036 14.187 -0.708 1.00 28.11 115 GLY A CA 1
ATOM 859 C C . GLY A 1 115 ? -11.736 13.617 -1.273 1.00 28.11 115 GLY A C 1
ATOM 860 O O . GLY A 1 115 ? -11.761 12.734 -2.127 1.00 28.11 115 GLY A O 1
ATOM 861 N N . SER A 1 116 ? -10.598 14.080 -0.764 1.00 29.47 116 SER A N 1
ATOM 862 C CA . SER A 1 116 ? -9.352 13.327 -0.780 1.00 29.47 116 SER A CA 1
ATOM 863 C C . SER A 1 116 ? -9.233 12.549 0.527 1.00 29.47 116 SER A C 1
ATOM 865 O O . SER A 1 116 ? -9.137 13.146 1.599 1.00 29.47 116 SER A O 1
ATOM 867 N N . ILE A 1 117 ? -9.185 11.218 0.443 1.00 33.41 117 ILE A N 1
ATOM 868 C CA . ILE A 1 117 ? -8.653 10.394 1.530 1.00 33.41 117 ILE A CA 1
ATOM 869 C C . ILE A 1 117 ? -7.160 10.720 1.590 1.00 33.41 117 ILE A C 1
ATOM 871 O O . ILE A 1 117 ? -6.354 10.194 0.814 1.00 33.41 117 ILE A O 1
ATOM 875 N N . SER A 1 118 ? -6.800 11.656 2.466 1.00 33.84 118 SER A N 1
ATOM 876 C CA . SER A 1 118 ? -5.429 11.795 2.933 1.00 33.84 118 SER A CA 1
ATOM 877 C C . SER A 1 118 ? -5.068 10.442 3.517 1.00 33.84 118 SER A C 1
ATOM 879 O O . SER A 1 118 ? -5.664 10.003 4.500 1.00 33.84 118 SER A O 1
ATOM 881 N N . THR A 1 119 ? -4.162 9.739 2.843 1.00 36.94 119 THR A N 1
ATOM 882 C CA . THR A 1 119 ? -3.493 8.570 3.398 1.00 36.94 119 THR A CA 1
ATOM 883 C C . THR A 1 119 ? -3.088 8.945 4.808 1.00 36.94 119 THR A C 1
ATOM 885 O O . THR A 1 119 ? -2.398 9.950 5.000 1.00 36.94 119 THR A O 1
ATOM 888 N N . LEU A 1 120 ? -3.637 8.197 5.769 1.00 40.19 120 LEU A N 1
ATOM 889 C CA . LEU A 1 120 ? -3.246 8.231 7.166 1.00 40.19 120 LEU A CA 1
ATOM 890 C C . LEU A 1 120 ? -1.746 8.466 7.207 1.00 40.19 120 LEU A C 1
ATOM 892 O O . LEU A 1 120 ? -1.000 7.728 6.557 1.00 40.19 120 LEU A O 1
ATOM 896 N N . GLY A 1 121 ? -1.323 9.516 7.914 1.00 33.47 121 GLY A N 1
ATOM 897 C CA . GLY A 1 121 ? 0.077 9.636 8.265 1.00 33.47 121 GLY A CA 1
ATOM 898 C C . GLY A 1 121 ? 0.498 8.272 8.785 1.00 33.47 121 GLY A C 1
ATOM 899 O O . GLY A 1 121 ? -0.158 7.738 9.684 1.00 33.47 121 GLY A O 1
ATOM 900 N N . ALA A 1 122 ? 1.529 7.685 8.172 1.00 33.19 122 ALA A N 1
ATOM 901 C CA . ALA A 1 122 ? 2.253 6.605 8.816 1.00 33.19 122 ALA A CA 1
ATOM 902 C C . ALA A 1 122 ? 2.407 7.023 10.286 1.00 33.19 122 ALA A C 1
ATOM 904 O O . ALA A 1 122 ? 2.749 8.196 10.506 1.00 33.19 122 ALA A O 1
ATOM 905 N N . PRO A 1 123 ? 2.064 6.159 11.266 1.00 35.38 123 PRO A N 1
ATOM 906 C CA . PRO A 1 123 ? 2.216 6.509 12.671 1.00 35.38 123 PRO A CA 1
ATOM 907 C C . PRO A 1 123 ? 3.595 7.131 12.806 1.00 35.38 123 PRO A C 1
ATOM 909 O O . PRO A 1 123 ? 4.583 6.548 12.347 1.00 35.38 123 PRO A O 1
ATOM 912 N N . ALA A 1 124 ? 3.609 8.389 13.250 1.00 34.47 124 ALA A N 1
ATOM 913 C CA . ALA A 1 124 ? 4.799 9.208 13.242 1.00 34.47 124 ALA A CA 1
ATOM 914 C C . ALA A 1 124 ? 5.924 8.381 13.860 1.00 34.47 124 ALA A C 1
ATOM 916 O O . ALA A 1 124 ? 5.822 8.003 15.017 1.00 34.47 124 ALA A O 1
ATOM 917 N N . SER A 1 125 ? 6.959 8.066 13.076 1.00 33.25 125 SER A N 1
ATOM 918 C CA . SER A 1 125 ? 8.240 7.598 13.601 1.00 33.25 125 SER A CA 1
ATOM 919 C C . SER A 1 125 ? 8.131 6.494 14.680 1.00 33.25 125 SER A C 1
ATOM 921 O O . SER A 1 125 ? 8.248 6.774 15.865 1.00 33.25 125 SER A O 1
ATOM 923 N N . ALA A 1 126 ? 7.998 5.229 14.280 1.00 32.97 126 ALA A N 1
ATOM 924 C CA . ALA A 1 126 ? 8.646 4.080 14.939 1.00 32.97 126 ALA A CA 1
ATOM 925 C C . ALA A 1 126 ? 8.588 3.906 16.490 1.00 32.97 126 ALA A C 1
ATOM 927 O O . ALA A 1 126 ? 9.434 3.180 17.010 1.00 32.97 126 ALA A O 1
ATOM 928 N N . ALA A 1 127 ? 7.648 4.493 17.247 1.00 33.47 127 ALA A N 1
ATOM 929 C CA . ALA A 1 127 ? 7.720 4.445 18.721 1.00 33.47 127 ALA A CA 1
ATOM 930 C C . ALA A 1 127 ? 6.413 4.179 19.489 1.00 33.47 127 ALA A C 1
ATOM 932 O O . ALA A 1 127 ? 6.497 3.893 20.680 1.00 33.47 127 ALA A O 1
ATOM 933 N N . GLU A 1 128 ? 5.232 4.204 18.866 1.00 46.94 128 GLU A N 1
ATOM 934 C CA . GLU A 1 128 ? 3.986 3.838 19.561 1.00 46.94 128 GLU A CA 1
ATOM 935 C C . GLU A 1 128 ? 3.535 2.428 19.169 1.00 46.94 128 GLU A C 1
ATOM 937 O O . GLU A 1 128 ? 3.150 2.160 18.029 1.00 46.94 128 GLU A O 1
ATOM 942 N N . SER A 1 129 ? 3.597 1.501 20.127 1.00 54.22 129 SER A N 1
ATOM 943 C CA . SER A 1 129 ? 3.032 0.162 19.9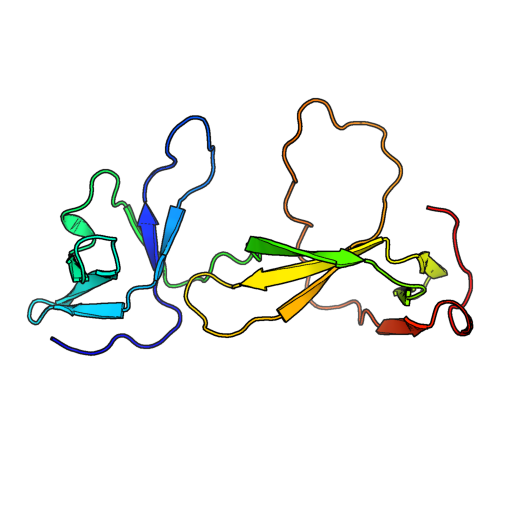84 1.00 54.22 129 SER A CA 1
ATOM 944 C C . SER A 1 129 ? 1.507 0.243 20.006 1.00 54.22 129 SER A C 1
ATOM 946 O O . SER A 1 129 ? 0.890 0.295 21.068 1.00 54.22 129 SER A O 1
ATOM 948 N N . VAL A 1 130 ? 0.889 0.246 18.830 1.00 62.50 130 VAL A N 1
ATOM 949 C CA . VAL A 1 130 ? -0.570 0.217 18.701 1.00 62.50 130 VAL A CA 1
ATOM 950 C C . VAL A 1 130 ? -1.076 -1.211 18.915 1.00 62.50 130 VAL A C 1
ATOM 952 O O . VAL A 1 130 ? -0.654 -2.128 18.211 1.00 62.50 130 VAL A O 1
ATOM 955 N N . THR A 1 131 ? -1.998 -1.406 19.864 1.00 78.12 131 THR A N 1
ATOM 956 C CA . THR A 1 131 ? -2.636 -2.713 20.110 1.00 78.12 131 THR A CA 1
ATOM 957 C C . THR A 1 131 ? -4.111 -2.650 19.736 1.00 78.12 131 THR A C 1
ATOM 959 O O . THR A 1 131 ? -4.829 -1.757 20.179 1.00 78.12 131 THR A O 1
ATOM 962 N N . VAL A 1 132 ? -4.583 -3.602 18.930 1.00 79.69 132 VAL A N 1
ATOM 963 C CA . VAL A 1 132 ? -6.010 -3.731 18.608 1.00 79.69 132 VAL A CA 1
ATOM 964 C C . VAL A 1 132 ? -6.635 -4.755 19.547 1.00 79.69 132 VAL A C 1
ATOM 966 O O . VAL A 1 132 ? -6.142 -5.876 19.661 1.00 79.69 132 VAL A O 1
ATOM 969 N N . VAL A 1 133 ? -7.702 -4.356 20.235 1.00 78.06 133 VAL A N 1
ATOM 970 C CA . VAL A 1 133 ? -8.380 -5.158 21.261 1.00 78.06 133 VAL A CA 1
ATOM 971 C C . VAL A 1 133 ? -9.889 -5.189 21.008 1.00 78.06 133 VAL A C 1
ATOM 973 O O . VAL A 1 133 ? -10.421 -4.274 20.368 1.00 78.06 133 VAL A O 1
ATOM 976 N N . PRO A 1 134 ? -10.615 -6.204 21.507 1.00 85.75 134 PRO A N 1
ATOM 977 C CA . PRO A 1 134 ? -12.069 -6.143 21.574 1.00 85.75 134 PRO A CA 1
ATOM 978 C C . PRO A 1 134 ? -12.516 -4.885 22.331 1.00 85.75 134 PRO A C 1
ATOM 980 O O . PRO A 1 134 ? -11.932 -4.533 23.355 1.00 85.75 134 PRO A O 1
ATOM 983 N N . ILE A 1 135 ? -13.583 -4.218 21.882 1.00 83.25 135 ILE A N 1
ATOM 984 C CA . ILE A 1 135 ? -14.073 -2.983 22.523 1.00 83.25 135 ILE A CA 1
ATOM 985 C C . ILE A 1 135 ? -14.484 -3.207 23.984 1.00 83.25 135 ILE A C 1
ATOM 987 O O . ILE A 1 135 ? -14.397 -2.295 24.799 1.00 83.25 135 ILE A O 1
ATOM 991 N N . SER A 1 136 ? -14.877 -4.433 24.340 1.00 84.62 136 SER A N 1
ATOM 992 C CA . SER A 1 136 ? -15.175 -4.836 25.718 1.00 84.62 136 SER A CA 1
ATOM 993 C C . SER A 1 136 ? -13.949 -4.863 26.635 1.00 84.62 136 SER A C 1
ATOM 995 O O . SER A 1 136 ? -14.102 -4.833 27.852 1.00 84.62 136 SER A O 1
ATOM 997 N N . GLU A 1 137 ? -12.745 -4.941 26.069 1.00 85.19 137 GLU A N 1
ATOM 998 C CA . GLU A 1 137 ? -11.465 -4.977 26.788 1.00 85.19 137 GLU A CA 1
ATOM 999 C C . GLU A 1 137 ? -10.728 -3.627 26.738 1.00 85.19 137 GLU A C 1
ATOM 1001 O O . GLU A 1 137 ? -9.716 -3.436 27.417 1.00 85.19 137 GLU A O 1
ATOM 1006 N N . ALA A 1 138 ? -11.256 -2.679 25.960 1.00 81.38 138 ALA A N 1
ATOM 1007 C CA . ALA A 1 138 ? -10.691 -1.358 25.753 1.00 81.38 138 ALA A CA 1
ATOM 1008 C C . ALA A 1 138 ? -10.755 -0.503 27.028 1.00 81.38 138 ALA A C 1
ATOM 1010 O O . ALA A 1 138 ? -11.806 -0.354 27.659 1.00 81.38 138 ALA A O 1
ATOM 1011 N N . ARG A 1 139 ? -9.625 0.104 27.406 1.00 83.56 139 ARG A N 1
ATOM 1012 C CA . ARG A 1 139 ? -9.530 0.962 28.595 1.00 83.56 139 ARG A CA 1
ATOM 1013 C C . ARG A 1 139 ? -9.599 2.430 28.207 1.00 83.56 139 ARG A C 1
ATOM 1015 O O . ARG A 1 139 ? -8.899 2.869 27.300 1.00 83.56 139 ARG A O 1
ATOM 1022 N N . GLY A 1 140 ? -10.406 3.197 28.944 1.00 81.69 140 GLY A N 1
ATOM 1023 C CA . GLY A 1 140 ? -10.545 4.637 28.714 1.00 81.69 140 GLY A CA 1
ATOM 1024 C C . GLY A 1 140 ? -11.115 4.942 27.329 1.00 81.69 140 GLY A C 1
ATOM 1025 O O . GLY A 1 140 ? -10.550 5.761 26.609 1.00 81.69 140 GLY A O 1
ATOM 1026 N N . LEU A 1 141 ? -12.183 4.233 26.941 1.00 76.12 141 LEU A N 1
ATOM 1027 C CA . LEU A 1 141 ? -12.827 4.393 25.640 1.00 76.12 141 LEU A CA 1
ATOM 1028 C C . LEU A 1 141 ? -13.317 5.835 25.467 1.00 76.12 141 LEU A C 1
ATOM 1030 O O . LEU A 1 141 ? -14.117 6.330 26.264 1.00 76.12 141 LEU A O 1
ATOM 1034 N N . ARG A 1 142 ? -12.832 6.497 24.421 1.00 73.56 142 ARG A N 1
ATOM 1035 C CA . ARG A 1 142 ? -13.235 7.847 24.037 1.00 73.56 142 ARG A CA 1
ATOM 1036 C C . ARG A 1 142 ? -14.347 7.762 22.999 1.00 73.56 142 ARG A C 1
ATOM 1038 O O . ARG A 1 142 ? -14.357 6.855 22.165 1.00 73.56 142 ARG A O 1
ATOM 1045 N N . ALA A 1 143 ? -15.292 8.695 23.071 1.00 61.03 143 ALA A N 1
ATOM 1046 C CA . ALA A 1 143 ? -16.194 8.915 21.950 1.00 61.03 143 ALA A CA 1
ATOM 1047 C C . ALA A 1 143 ? -15.361 9.388 20.740 1.00 61.03 143 ALA A C 1
ATOM 1049 O O . ALA A 1 143 ? -14.344 10.057 20.957 1.00 61.03 143 ALA A O 1
ATOM 1050 N N . PRO A 1 144 ? -15.730 8.979 19.517 1.00 55.06 144 PRO A N 1
ATOM 1051 C CA . PRO A 1 144 ? -15.088 9.467 18.301 1.00 55.06 144 PRO A CA 1
ATOM 1052 C C . PRO A 1 144 ? -15.213 10.984 18.146 1.00 55.06 144 PRO A C 1
ATOM 1054 O O . PRO A 1 144 ? -16.205 11.543 18.670 1.00 55.06 144 PRO A O 1
#

Solvent-accessible surface area (backbone atoms only — not comparable to full-atom values): 8701 Å² total; per-residue (Å²): 107,43,81,44,65,81,56,38,24,40,32,26,56,50,56,83,92,44,94,48,69,47,66,42,35,33,59,26,27,42,84,87,70,46,53,20,28,77,52,98,92,40,83,40,55,41,84,78,40,87,51,53,73,48,80,38,69,67,65,69,87,65,65,47,68,82,48,76,44,76,23,87,62,28,18,42,38,52,98,90,24,14,40,56,29,58,27,29,34,34,23,34,44,77,62,45,95,55,76,46,74,44,86,35,62,67,69,84,83,89,81,80,86,68,97,66,84,71,72,72,72,67,74,76,77,93,72,79,83,76,43,79,42,52,45,91,74,46,56,64,67,45,82,104

Sequence (144 aa):
MIKAEPGHFARFEPTPPVIKYTDSPIAAWADDGHPMVVRATGLVRADSISGYMGINSDPDPNPTPYAFLPGDGWAVQYDDGAVPLVAWAMCTYGGLDATFAVPMVAKEEASYPSGSISTLGAPASAAESVTVVPISEARGLRAP